Protein AF-A0A518IX97-F1 (afdb_monomer_lite)

Radius of gyration: 16.59 Å; chains: 1; bounding box: 32×21×57 Å

Structure (mmCIF, N/CA/C/O backbone):
data_AF-A0A518IX97-F1
#
_entry.id   AF-A0A518IX97-F1
#
loop_
_atom_site.group_PDB
_atom_site.id
_atom_site.type_symbol
_atom_site.label_atom_id
_atom_site.label_alt_id
_atom_site.label_comp_id
_atom_site.label_asym_id
_atom_site.label_entity_id
_atom_site.label_seq_id
_atom_site.pdbx_PDB_ins_code
_atom_site.Cartn_x
_atom_site.Cartn_y
_atom_site.Cartn_z
_atom_site.occupancy
_atom_site.B_iso_or_equiv
_atom_site.auth_seq_id
_atom_site.auth_comp_id
_atom_site.auth_asym_id
_atom_site.auth_atom_id
_atom_site.pdbx_PDB_model_num
ATOM 1 N N . MET A 1 1 ? 17.784 -5.851 -48.303 1.00 44.59 1 MET A N 1
ATOM 2 C CA . MET A 1 1 ? 17.929 -6.509 -46.991 1.00 44.59 1 MET A CA 1
ATOM 3 C C . MET A 1 1 ? 17.094 -5.687 -46.028 1.00 44.59 1 MET A C 1
ATOM 5 O O . MET A 1 1 ? 17.449 -4.545 -45.783 1.00 44.59 1 MET A O 1
ATOM 9 N N . LEU A 1 2 ? 15.902 -6.173 -45.668 1.00 47.31 2 LEU A N 1
ATOM 10 C CA . LEU A 1 2 ? 15.019 -5.476 -44.732 1.00 47.31 2 LEU A CA 1
ATOM 11 C C . LEU A 1 2 ? 15.582 -5.670 -43.324 1.00 47.31 2 LEU A C 1
ATOM 13 O O . LEU A 1 2 ? 15.395 -6.726 -42.729 1.00 47.31 2 LEU A O 1
ATOM 17 N N . GLU A 1 3 ? 16.278 -4.667 -42.805 1.00 47.69 3 GLU A N 1
ATOM 18 C CA . GLU A 1 3 ? 16.465 -4.540 -41.364 1.00 47.69 3 GLU A CA 1
ATOM 19 C C . GLU A 1 3 ? 15.236 -3.812 -40.827 1.00 47.69 3 GLU A C 1
ATOM 21 O O . GLU A 1 3 ? 15.157 -2.585 -40.838 1.00 47.69 3 GLU A O 1
ATOM 26 N N . VAL A 1 4 ? 14.241 -4.594 -40.407 1.00 54.59 4 VAL A N 1
ATOM 27 C CA . VAL A 1 4 ? 13.215 -4.134 -39.470 1.00 54.59 4 VAL A CA 1
ATOM 28 C C . VAL A 1 4 ? 13.941 -3.754 -38.184 1.00 54.59 4 VAL A C 1
ATOM 30 O O . VAL A 1 4 ? 14.194 -4.584 -37.314 1.00 54.59 4 VAL A O 1
ATOM 33 N N . LYS A 1 5 ? 14.360 -2.489 -38.111 1.00 55.22 5 LYS A N 1
ATOM 34 C CA . LYS A 1 5 ? 14.684 -1.810 -36.863 1.00 55.22 5 LYS A CA 1
ATOM 35 C C . LYS A 1 5 ? 13.382 -1.824 -36.078 1.00 55.22 5 LYS A C 1
ATOM 37 O O . LYS A 1 5 ? 12.512 -1.011 -36.359 1.00 55.22 5 LYS A O 1
ATOM 42 N N . GLY A 1 6 ? 13.212 -2.823 -35.213 1.00 53.66 6 GLY A N 1
ATOM 43 C CA . GLY A 1 6 ? 12.133 -2.808 -34.240 1.00 53.66 6 GLY A CA 1
ATOM 44 C C . GLY A 1 6 ? 12.208 -1.464 -33.540 1.00 53.66 6 GLY A C 1
ATOM 45 O O . GLY A 1 6 ? 13.245 -1.137 -32.955 1.00 53.66 6 GLY A O 1
ATOM 46 N N . ASP A 1 7 ? 11.167 -0.655 -33.710 1.00 55.53 7 ASP A N 1
ATOM 47 C CA . ASP A 1 7 ? 10.969 0.536 -32.905 1.00 55.53 7 ASP A CA 1
ATOM 48 C C . ASP A 1 7 ? 11.187 0.129 -31.441 1.00 55.53 7 ASP A C 1
ATOM 50 O O . ASP A 1 7 ? 10.768 -0.974 -31.064 1.00 55.53 7 ASP A O 1
ATOM 54 N N . PRO A 1 8 ? 11.882 0.929 -30.611 1.00 56.12 8 PRO A N 1
ATOM 55 C CA . PRO A 1 8 ? 11.895 0.651 -29.189 1.00 56.12 8 PRO A CA 1
ATOM 56 C C . PRO A 1 8 ? 10.432 0.675 -28.769 1.00 56.12 8 PRO A C 1
ATOM 58 O O . PRO A 1 8 ? 9.789 1.723 -28.814 1.00 56.12 8 PRO A O 1
ATOM 61 N N . VAL A 1 9 ? 9.887 -0.501 -28.466 1.00 56.19 9 VAL A N 1
ATOM 62 C CA . VAL A 1 9 ? 8.546 -0.627 -27.925 1.00 56.19 9 VAL A CA 1
ATOM 63 C C . VAL A 1 9 ? 8.650 0.026 -26.557 1.00 56.19 9 VAL A C 1
ATOM 65 O O . VAL A 1 9 ? 9.080 -0.582 -25.584 1.00 56.19 9 VAL A O 1
ATOM 68 N N . THR A 1 10 ? 8.387 1.326 -26.498 1.00 54.03 10 THR A N 1
ATOM 69 C CA . THR A 1 10 ? 8.088 2.026 -25.259 1.00 54.03 10 THR A CA 1
ATOM 70 C C . THR A 1 10 ? 6.708 1.538 -24.832 1.00 54.03 10 THR A C 1
ATOM 72 O O . THR A 1 10 ? 5.713 2.238 -24.999 1.00 54.03 10 THR A O 1
ATOM 75 N N . GLU A 1 11 ? 6.640 0.278 -24.395 1.00 55.50 11 GLU A N 1
ATOM 76 C CA . GLU A 1 11 ? 5.547 -0.229 -23.569 1.00 55.50 11 GLU A CA 1
ATOM 77 C C . GLU A 1 11 ? 5.646 0.476 -22.201 1.00 55.50 11 GLU A C 1
ATOM 79 O O . GLU A 1 11 ? 6.728 0.913 -21.802 1.00 55.50 11 GLU A O 1
ATOM 84 N N . PRO A 1 12 ? 4.507 0.752 -21.556 1.00 47.97 12 PRO A N 1
ATOM 85 C CA . PRO A 1 12 ? 4.275 1.994 -20.832 1.00 47.97 12 PRO A CA 1
ATOM 86 C C . PRO A 1 12 ? 5.073 2.052 -19.529 1.00 47.97 12 PRO A C 1
ATOM 88 O O . PRO A 1 12 ? 4.848 1.258 -18.620 1.00 47.97 12 PRO A O 1
ATOM 91 N N . LEU A 1 13 ? 5.936 3.062 -19.412 1.00 50.16 13 LEU A N 1
ATOM 92 C CA . LEU A 1 13 ? 6.667 3.393 -18.181 1.00 50.16 13 LEU A CA 1
ATOM 93 C C . LEU A 1 13 ? 5.727 3.584 -16.968 1.00 50.16 13 LEU A C 1
ATOM 95 O O . LEU A 1 13 ? 6.140 3.360 -15.837 1.00 50.16 13 LEU A O 1
ATOM 99 N N . GLU A 1 14 ? 4.448 3.911 -17.197 1.00 56.66 14 GLU A N 1
ATOM 100 C CA . GLU A 1 14 ? 3.426 4.045 -16.145 1.00 56.66 14 GLU A CA 1
ATOM 101 C C . GLU A 1 14 ? 3.107 2.722 -15.422 1.00 56.66 14 GLU A C 1
ATOM 103 O O . GLU A 1 14 ? 2.704 2.734 -14.259 1.00 56.66 14 GLU A O 1
ATOM 108 N N . ASN A 1 15 ? 3.294 1.564 -16.070 1.00 68.25 15 ASN A N 1
ATOM 109 C CA . ASN A 1 15 ? 2.907 0.282 -15.475 1.00 68.25 15 ASN A CA 1
ATOM 110 C C . ASN A 1 15 ? 3.974 -0.261 -14.507 1.00 68.25 15 ASN A C 1
ATOM 112 O O . ASN A 1 15 ? 3.622 -0.855 -13.492 1.00 68.25 15 ASN A O 1
ATOM 116 N N . GLU A 1 16 ? 5.262 -0.006 -14.765 1.00 80.06 16 GLU A N 1
ATOM 117 C CA . GLU A 1 16 ? 6.351 -0.428 -13.868 1.00 80.06 16 GLU A CA 1
ATOM 118 C C . GLU A 1 16 ? 6.353 0.367 -12.555 1.00 80.06 16 GLU A C 1
ATOM 120 O O . GLU A 1 16 ? 6.520 -0.212 -11.480 1.00 80.06 16 GLU A O 1
ATOM 125 N N . GLU A 1 17 ? 6.119 1.683 -12.617 1.00 84.06 17 GLU A N 1
ATOM 126 C CA . GLU A 1 17 ? 6.031 2.534 -11.423 1.00 84.06 17 GLU A CA 1
ATOM 127 C C . GLU A 1 17 ? 4.827 2.151 -10.554 1.00 84.06 17 GLU A C 1
ATOM 129 O O . GLU A 1 17 ? 4.948 2.032 -9.331 1.00 84.06 17 GLU A O 1
ATOM 134 N N . MET A 1 18 ? 3.680 1.872 -11.180 1.00 86.06 18 MET A N 1
ATOM 135 C CA . MET A 1 18 ? 2.479 1.431 -10.472 1.00 86.06 18 MET A CA 1
ATOM 136 C C . MET A 1 18 ? 2.636 0.022 -9.882 1.00 86.06 18 MET A C 1
ATOM 138 O O . MET A 1 18 ? 2.188 -0.238 -8.765 1.00 86.06 18 MET A O 1
ATOM 142 N N . GLU A 1 19 ? 3.297 -0.904 -10.580 1.00 89.25 19 GLU A N 1
ATOM 143 C CA . GLU A 1 19 ? 3.622 -2.227 -10.033 1.00 89.25 19 GLU A CA 1
ATOM 144 C C . GLU A 1 19 ? 4.609 -2.143 -8.863 1.00 89.25 19 GLU A C 1
ATOM 146 O O . GLU A 1 19 ? 4.422 -2.824 -7.852 1.00 89.25 19 GLU A O 1
ATOM 151 N N . ALA A 1 20 ? 5.626 -1.282 -8.947 1.00 91.44 20 ALA A N 1
ATOM 152 C CA . ALA A 1 20 ? 6.540 -1.026 -7.838 1.00 91.44 20 ALA A CA 1
ATOM 153 C C . ALA A 1 20 ? 5.794 -0.463 -6.618 1.00 91.44 20 ALA A C 1
ATOM 155 O O . ALA A 1 20 ? 6.010 -0.929 -5.497 1.00 91.44 20 ALA A O 1
ATOM 156 N N . LEU A 1 21 ? 4.863 0.468 -6.841 1.00 92.75 21 LEU A N 1
ATOM 157 C CA . LEU A 1 21 ? 4.012 1.032 -5.797 1.00 92.75 21 LEU A CA 1
ATOM 158 C C . LEU A 1 21 ? 3.117 -0.032 -5.148 1.00 92.75 21 LEU A C 1
ATOM 160 O O . LEU A 1 21 ? 3.047 -0.122 -3.922 1.00 92.75 21 LEU A O 1
ATOM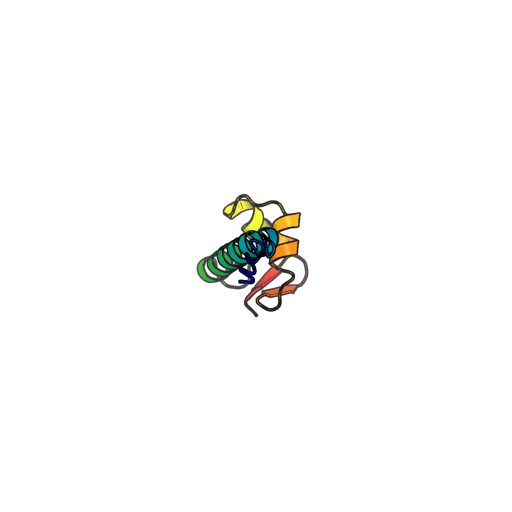 164 N N . ARG A 1 22 ? 2.485 -0.894 -5.953 1.00 93.75 22 ARG A N 1
ATOM 165 C CA . ARG A 1 22 ? 1.701 -2.035 -5.452 1.00 93.75 22 ARG A CA 1
ATOM 166 C C . ARG A 1 22 ? 2.551 -2.966 -4.602 1.00 93.75 22 ARG A C 1
ATOM 168 O O . ARG A 1 22 ? 2.118 -3.334 -3.516 1.00 93.75 22 ARG A O 1
ATOM 175 N N . ASN A 1 23 ? 3.754 -3.315 -5.054 1.00 94.94 23 ASN A N 1
ATOM 176 C CA . ASN A 1 23 ? 4.673 -4.150 -4.280 1.00 94.94 23 ASN A CA 1
ATOM 177 C C . ASN A 1 23 ? 5.040 -3.493 -2.944 1.00 94.94 23 ASN A C 1
ATOM 179 O O . ASN A 1 23 ? 5.023 -4.159 -1.913 1.00 94.94 23 ASN A O 1
ATOM 183 N N . GLN A 1 24 ? 5.314 -2.187 -2.939 1.00 94.94 24 GLN A N 1
ATOM 184 C CA . GLN A 1 24 ? 5.638 -1.443 -1.722 1.00 94.94 24 GLN A CA 1
ATOM 185 C C . GLN A 1 24 ? 4.473 -1.441 -0.720 1.00 94.94 24 GLN A C 1
ATOM 187 O O . GLN A 1 24 ? 4.682 -1.699 0.467 1.00 94.94 24 GLN A O 1
ATOM 192 N N . ILE A 1 25 ? 3.247 -1.193 -1.192 1.00 94.69 25 ILE A N 1
ATOM 193 C CA . ILE A 1 25 ? 2.040 -1.221 -0.356 1.00 94.69 25 ILE A CA 1
ATOM 194 C C . ILE A 1 25 ? 1.770 -2.640 0.147 1.00 94.69 25 ILE A C 1
ATOM 196 O O . ILE A 1 25 ? 1.471 -2.826 1.323 1.00 94.69 25 ILE A O 1
ATOM 200 N N . TRP A 1 26 ? 1.921 -3.653 -0.705 1.00 95.44 26 TRP A N 1
ATOM 201 C CA . TRP A 1 26 ? 1.742 -5.053 -0.326 1.00 95.44 26 TRP A CA 1
ATOM 202 C C . TRP A 1 26 ? 2.703 -5.464 0.795 1.00 95.44 26 TRP A C 1
ATOM 204 O O . TRP A 1 26 ? 2.268 -5.978 1.827 1.00 95.44 26 TRP A O 1
ATOM 214 N N . ASP A 1 27 ? 3.992 -5.153 0.640 1.00 95.44 27 ASP A N 1
ATOM 215 C CA . ASP A 1 27 ? 5.018 -5.404 1.652 1.00 95.44 27 ASP A CA 1
ATOM 216 C C . ASP A 1 27 ? 4.702 -4.693 2.970 1.00 95.44 27 ASP A C 1
ATOM 218 O O . ASP A 1 27 ? 4.877 -5.268 4.048 1.00 95.44 27 ASP A O 1
ATOM 222 N N . PHE A 1 28 ? 4.228 -3.448 2.896 1.00 94.88 28 PHE A N 1
ATOM 223 C CA . PHE A 1 28 ? 3.819 -2.688 4.068 1.00 94.88 28 PHE A CA 1
ATOM 224 C C . PHE A 1 28 ? 2.649 -3.356 4.792 1.00 94.88 28 PHE A C 1
ATOM 226 O O . PHE A 1 28 ? 2.767 -3.646 5.981 1.00 94.88 28 PHE A O 1
ATOM 233 N N . VAL A 1 29 ? 1.554 -3.661 4.089 1.00 94.69 29 VAL A N 1
ATOM 234 C CA . VAL A 1 29 ? 0.360 -4.288 4.682 1.00 94.69 29 VAL A CA 1
ATOM 235 C C . VAL A 1 29 ? 0.712 -5.642 5.301 1.00 94.69 29 VAL A C 1
ATOM 237 O O . VAL A 1 29 ? 0.264 -5.960 6.404 1.00 94.69 29 VAL A O 1
ATOM 240 N N . TYR A 1 30 ? 1.573 -6.421 4.641 1.00 94.19 30 TYR A N 1
ATOM 241 C CA . TYR A 1 30 ? 2.052 -7.699 5.159 1.00 94.19 30 TYR A CA 1
ATOM 242 C C . TYR A 1 30 ? 2.858 -7.539 6.460 1.00 94.19 30 TYR A C 1
ATOM 244 O O . TYR A 1 30 ? 2.662 -8.302 7.406 1.00 94.19 30 TYR A O 1
ATOM 252 N N . ARG A 1 31 ? 3.750 -6.541 6.535 1.00 94.44 31 ARG A N 1
ATOM 253 C CA . ARG A 1 31 ? 4.621 -6.306 7.704 1.00 94.44 31 ARG A CA 1
ATOM 254 C C . ARG A 1 31 ? 3.914 -5.610 8.867 1.00 94.44 31 ARG A C 1
ATOM 256 O O . ARG A 1 31 ? 4.189 -5.951 10.014 1.00 94.44 31 ARG A O 1
ATOM 263 N N . ALA A 1 32 ? 3.039 -4.647 8.587 1.00 91.81 32 ALA A N 1
ATOM 264 C CA . ALA A 1 32 ? 2.295 -3.877 9.588 1.00 91.81 32 ALA A CA 1
ATOM 265 C C . ALA A 1 32 ? 1.124 -4.673 10.198 1.00 91.81 32 ALA A C 1
ATOM 267 O O . ALA A 1 32 ? 0.643 -4.344 11.281 1.00 91.81 32 ALA A O 1
ATOM 268 N N . GLY A 1 33 ? 0.714 -5.757 9.533 1.00 88.75 33 GLY A N 1
ATOM 269 C CA . GLY A 1 33 ? -0.368 -6.642 9.946 1.00 88.75 33 GLY A CA 1
ATOM 270 C C . GLY A 1 33 ? -1.617 -6.404 9.104 1.00 88.75 33 GLY A C 1
ATOM 271 O O . GLY A 1 33 ? -2.172 -5.315 9.094 1.00 88.75 33 GLY A O 1
ATOM 272 N N . ASN A 1 34 ? -2.073 -7.429 8.392 1.00 90.88 34 ASN A N 1
ATOM 273 C CA . ASN A 1 34 ? -3.257 -7.352 7.538 1.00 90.88 34 ASN A CA 1
ATOM 274 C C . ASN A 1 34 ? -4.549 -7.383 8.396 1.00 90.88 34 ASN A C 1
ATOM 276 O O . ASN A 1 34 ? -4.697 -8.338 9.167 1.00 90.88 34 ASN A O 1
ATOM 280 N N . PRO A 1 35 ? -5.499 -6.429 8.279 1.00 93.50 35 PRO A N 1
ATOM 281 C CA . PRO A 1 35 ? -5.558 -5.304 7.337 1.00 93.50 35 PRO A CA 1
ATOM 282 C C . PRO A 1 35 ? -5.029 -3.967 7.890 1.00 93.50 35 PRO A C 1
ATOM 284 O O . PRO A 1 35 ? -4.944 -3.768 9.101 1.00 93.50 35 PRO A O 1
ATOM 287 N N . GLN A 1 36 ? -4.727 -3.029 6.987 1.00 95.81 36 GLN A N 1
ATOM 288 C CA . GLN A 1 36 ? -4.233 -1.678 7.291 1.00 95.81 36 GLN A CA 1
ATOM 289 C C . GLN A 1 36 ? -5.159 -0.590 6.750 1.00 95.81 36 GLN A C 1
ATOM 291 O O . GLN A 1 36 ? -5.947 -0.840 5.848 1.00 95.81 36 GLN A O 1
ATOM 296 N N . THR A 1 37 ? -5.061 0.634 7.274 1.00 95.62 37 THR A N 1
ATOM 297 C CA . THR A 1 37 ? -5.848 1.764 6.748 1.00 95.62 37 THR A CA 1
ATOM 298 C C . THR A 1 37 ? -5.096 2.52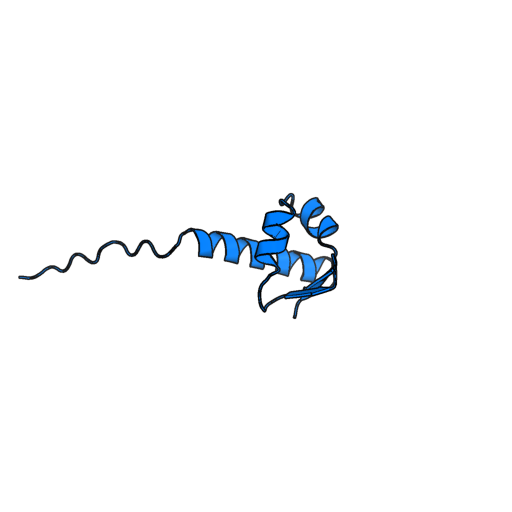0 5.653 1.00 95.62 37 THR A C 1
ATOM 300 O O . THR A 1 37 ? -3.868 2.589 5.690 1.00 95.62 37 THR A O 1
ATOM 303 N N . ILE A 1 38 ? -5.819 3.136 4.712 1.00 93.88 38 ILE A N 1
ATOM 304 C CA . ILE A 1 38 ? -5.238 4.009 3.678 1.00 93.88 38 ILE A CA 1
ATOM 305 C C . ILE A 1 38 ? -4.411 5.120 4.326 1.00 93.88 38 ILE A C 1
ATOM 307 O O . ILE A 1 38 ? -3.288 5.349 3.895 1.00 93.88 38 ILE A O 1
ATOM 311 N N . ASN A 1 39 ? -4.902 5.735 5.408 1.00 95.06 39 ASN A N 1
ATOM 312 C CA . ASN A 1 39 ? -4.153 6.761 6.138 1.00 95.06 39 ASN A CA 1
ATOM 313 C C . ASN A 1 39 ? -2.819 6.232 6.680 1.00 95.06 39 ASN A C 1
ATOM 315 O O . ASN A 1 39 ? -1.806 6.899 6.525 1.00 95.06 39 ASN A O 1
ATOM 319 N N . SER A 1 40 ? -2.788 5.023 7.253 1.00 94.75 40 SER A N 1
ATOM 320 C CA . SER A 1 40 ? -1.533 4.411 7.716 1.00 94.75 40 SER A CA 1
ATOM 321 C C . SER A 1 40 ? -0.548 4.194 6.567 1.00 94.75 40 SER A C 1
ATOM 323 O O . SER A 1 40 ? 0.630 4.490 6.708 1.00 94.75 40 SER A O 1
ATOM 325 N N . ILE A 1 41 ? -1.033 3.729 5.411 1.00 94.75 41 ILE A N 1
ATOM 326 C CA . ILE A 1 41 ? -0.206 3.522 4.214 1.00 94.75 41 ILE A CA 1
ATOM 327 C C 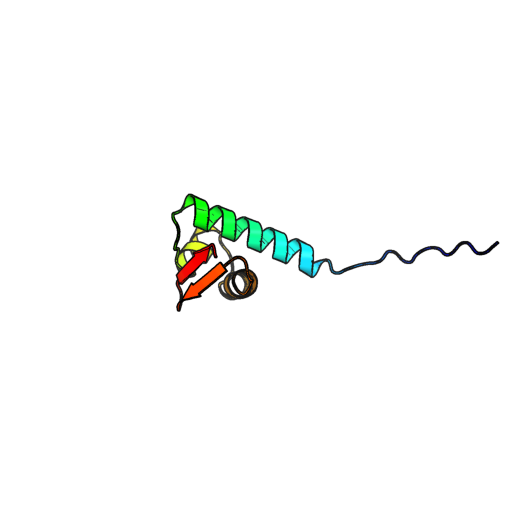. ILE A 1 41 ? 0.335 4.864 3.694 1.00 94.75 41 ILE A C 1
ATOM 329 O O . ILE A 1 41 ? 1.521 4.972 3.394 1.00 94.75 41 ILE A O 1
ATOM 333 N N . VAL A 1 42 ? -0.518 5.886 3.603 1.00 95.19 42 VAL A N 1
ATOM 334 C CA . VAL A 1 42 ? -0.170 7.255 3.188 1.00 95.19 42 VAL A CA 1
ATOM 335 C C . VAL A 1 42 ? 0.887 7.854 4.113 1.00 95.19 42 VAL A C 1
ATOM 337 O O . VAL A 1 42 ? 1.911 8.342 3.633 1.00 95.19 42 VAL A O 1
ATOM 340 N N . ASP A 1 43 ? 0.667 7.771 5.424 1.00 95.56 43 ASP A N 1
ATOM 341 C CA . ASP A 1 43 ? 1.546 8.356 6.432 1.00 95.56 43 ASP A CA 1
ATOM 342 C C . ASP A 1 43 ? 2.900 7.640 6.481 1.00 95.56 43 ASP A C 1
ATOM 344 O O . ASP A 1 43 ? 3.934 8.309 6.445 1.00 95.56 43 ASP A O 1
ATOM 348 N N . ASP A 1 44 ? 2.923 6.304 6.497 1.00 94.88 44 ASP A N 1
ATOM 349 C CA . ASP A 1 44 ? 4.162 5.530 6.655 1.00 94.88 44 ASP A CA 1
ATOM 350 C C . ASP A 1 44 ? 4.981 5.427 5.362 1.00 94.88 44 ASP A C 1
ATOM 352 O O . ASP A 1 44 ? 6.213 5.400 5.409 1.00 94.88 44 ASP A O 1
ATOM 356 N N . LEU A 1 45 ? 4.326 5.375 4.197 1.00 93.12 45 LEU A N 1
ATOM 357 C CA . LEU A 1 45 ? 5.013 5.325 2.902 1.00 93.12 45 LEU A CA 1
ATOM 358 C C . LEU A 1 45 ? 5.227 6.713 2.285 1.00 93.12 45 LEU A C 1
ATOM 360 O O . LEU A 1 45 ? 5.873 6.812 1.242 1.00 93.12 45 LEU A O 1
ATOM 364 N N . HIS A 1 46 ? 4.720 7.773 2.927 1.00 93.50 46 HIS A N 1
ATOM 365 C CA . HIS A 1 46 ? 4.755 9.156 2.436 1.00 93.50 46 HIS A CA 1
ATOM 366 C C . HIS A 1 46 ? 4.207 9.285 1.006 1.00 93.50 46 HIS A C 1
ATOM 368 O O . HIS A 1 46 ? 4.768 9.982 0.157 1.00 93.50 46 HIS A O 1
ATOM 374 N N . LEU A 1 47 ? 3.111 8.578 0.741 1.00 92.19 47 LEU A N 1
ATOM 375 C CA . LEU A 1 47 ? 2.443 8.544 -0.556 1.00 92.19 47 LEU A CA 1
ATOM 376 C C . LEU A 1 47 ? 1.274 9.522 -0.588 1.00 92.19 47 LEU A C 1
ATOM 378 O O . LEU A 1 47 ? 0.784 9.960 0.447 1.00 92.19 47 LEU A O 1
ATOM 382 N N . SER A 1 48 ? 0.798 9.852 -1.786 1.00 92.94 48 SER A N 1
ATOM 383 C CA . SER A 1 48 ? -0.483 10.544 -1.901 1.00 92.94 48 SER A CA 1
ATOM 384 C C . SER A 1 48 ? -1.634 9.554 -1.727 1.00 92.94 48 SER A C 1
ATOM 3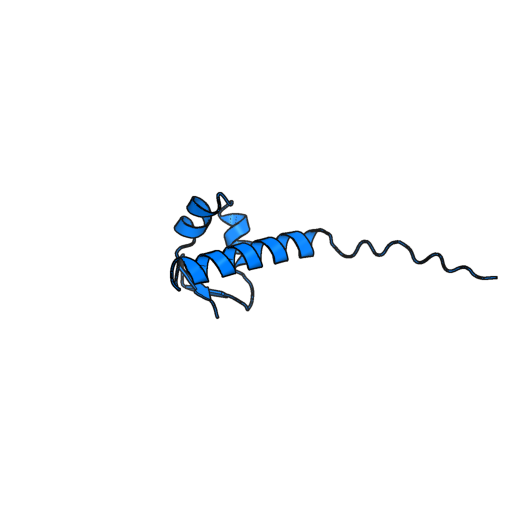86 O O . SER A 1 48 ? -1.533 8.393 -2.132 1.00 92.94 48 SER A O 1
ATOM 388 N N . ASP A 1 49 ? -2.732 10.024 -1.143 1.00 93.31 49 ASP A N 1
ATOM 389 C CA . ASP A 1 49 ? -3.949 9.229 -0.993 1.00 93.31 49 ASP A CA 1
ATOM 390 C C . ASP A 1 49 ? -4.470 8.718 -2.353 1.00 93.31 49 ASP A C 1
ATOM 392 O O . ASP A 1 49 ? -4.781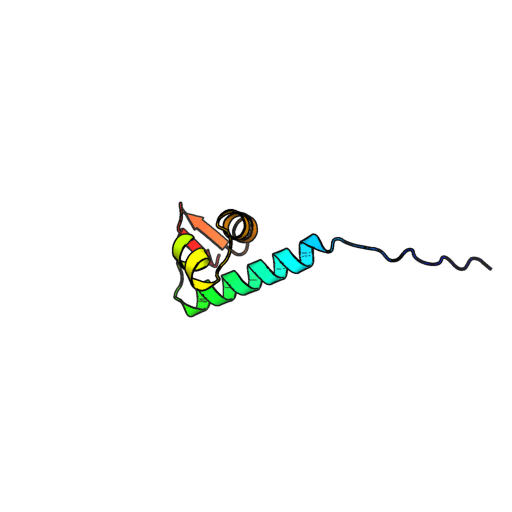 7.532 -2.476 1.00 93.31 49 ASP A O 1
ATOM 396 N N . ASP A 1 50 ? -4.436 9.559 -3.395 1.00 92.12 50 ASP A N 1
ATOM 397 C CA . ASP A 1 50 ? -4.826 9.180 -4.758 1.00 92.12 50 ASP A CA 1
ATOM 398 C C . ASP A 1 50 ? -3.955 8.036 -5.305 1.00 92.12 50 ASP A C 1
ATOM 400 O O . ASP A 1 50 ? -4.479 7.051 -5.824 1.00 92.12 50 ASP A O 1
ATOM 404 N N . SER A 1 51 ? -2.630 8.114 -5.128 1.00 91.62 51 SER A N 1
ATOM 405 C CA . SER A 1 51 ? -1.699 7.066 -5.574 1.00 91.62 51 SER A CA 1
ATOM 406 C C . SER A 1 51 ? -1.918 5.748 -4.834 1.00 91.62 51 SER A C 1
ATOM 408 O O . SER A 1 51 ? -1.866 4.681 -5.443 1.00 91.62 51 SER A O 1
ATOM 410 N N . VAL A 1 52 ? -2.178 5.802 -3.523 1.00 93.06 52 VAL A N 1
ATOM 411 C CA . VAL A 1 52 ? -2.497 4.600 -2.741 1.00 93.06 52 VAL A CA 1
ATOM 412 C C . VAL A 1 52 ? -3.797 3.992 -3.245 1.00 93.06 52 VAL A C 1
ATOM 414 O O . VAL A 1 52 ? -3.822 2.795 -3.516 1.00 93.06 52 VAL A O 1
ATOM 417 N N . ARG A 1 53 ? -4.849 4.799 -3.432 1.00 92.81 53 ARG A N 1
ATOM 418 C CA . ARG A 1 53 ? -6.152 4.344 -3.943 1.00 92.81 53 ARG A CA 1
ATOM 419 C C . ARG A 1 53 ? -6.047 3.712 -5.324 1.00 92.81 53 ARG A C 1
ATOM 421 O O . ARG A 1 53 ? -6.635 2.657 -5.550 1.00 92.81 53 ARG A O 1
ATOM 428 N N . GLU A 1 54 ? -5.273 4.305 -6.222 1.00 92.38 54 GLU A N 1
ATOM 429 C CA . GLU A 1 54 ? -5.031 3.751 -7.553 1.00 92.38 54 GLU A CA 1
ATOM 430 C C . GLU A 1 54 ? -4.267 2.420 -7.493 1.00 92.38 54 GLU A C 1
ATOM 432 O O . GLU A 1 54 ? -4.643 1.448 -8.152 1.00 92.38 54 GLU A O 1
ATOM 437 N N . ALA A 1 55 ? -3.237 2.333 -6.649 1.00 91.88 55 ALA A N 1
ATOM 438 C CA . ALA A 1 55 ? -2.446 1.119 -6.499 1.00 91.88 55 ALA A CA 1
ATOM 439 C C . ALA A 1 55 ? -3.248 -0.035 -5.875 1.00 91.88 55 ALA A C 1
ATOM 441 O O . ALA A 1 55 ? -3.164 -1.168 -6.357 1.00 91.88 55 ALA A O 1
ATOM 442 N N . VAL A 1 56 ? -4.046 0.238 -4.836 1.00 92.12 56 VAL A N 1
ATOM 443 C CA . VAL A 1 56 ? -4.860 -0.781 -4.146 1.00 92.12 56 VAL A CA 1
ATOM 444 C C . VAL A 1 56 ? -6.125 -1.156 -4.914 1.00 92.12 56 VAL A C 1
ATOM 446 O O . VAL A 1 56 ? -6.729 -2.187 -4.625 1.00 92.12 56 VAL A O 1
ATOM 449 N N . HIS A 1 57 ? -6.501 -0.390 -5.943 1.00 91.12 57 HIS A N 1
ATOM 450 C CA . HIS A 1 57 ? -7.524 -0.772 -6.917 1.00 91.12 57 HIS A CA 1
ATOM 451 C C . HIS A 1 57 ? -6.984 -1.843 -7.892 1.00 91.12 57 HIS A C 1
ATOM 453 O O . HIS A 1 57 ? -6.952 -1.686 -9.114 1.00 91.12 57 HIS A O 1
ATOM 459 N N . HIS A 1 58 ? -6.523 -2.957 -7.324 1.00 90.19 58 HIS A N 1
ATOM 460 C CA . HIS A 1 58 ? -5.918 -4.086 -8.013 1.00 90.19 58 HIS A CA 1
ATOM 461 C C . HIS A 1 58 ? -6.323 -5.397 -7.335 1.00 90.19 58 HIS A C 1
ATOM 463 O O . HIS A 1 58 ? -6.537 -5.441 -6.128 1.00 90.19 58 HIS A O 1
ATOM 469 N N . ALA A 1 59 ? -6.349 -6.498 -8.091 1.00 90.56 59 ALA A N 1
ATOM 470 C CA . ALA A 1 59 ? -6.790 -7.812 -7.608 1.00 90.56 59 ALA A CA 1
ATOM 471 C C . ALA A 1 59 ? -5.950 -8.404 -6.456 1.00 90.56 59 ALA A C 1
ATOM 473 O O . ALA A 1 59 ? -6.305 -9.444 -5.914 1.00 90.56 59 ALA A O 1
ATOM 474 N N . TRP A 1 60 ? -4.826 -7.777 -6.104 1.00 90.94 60 TRP A N 1
ATOM 475 C CA . TRP A 1 60 ? -3.976 -8.188 -4.981 1.00 90.94 60 TRP A CA 1
ATOM 476 C C . TRP A 1 60 ? -4.492 -7.692 -3.632 1.00 90.94 60 TRP A C 1
ATOM 478 O O . TRP A 1 60 ? -4.013 -8.147 -2.593 1.00 90.94 60 TRP A O 1
ATOM 488 N N . PHE A 1 61 ? -5.442 -6.759 -3.648 1.00 94.56 61 PHE A N 1
ATOM 489 C CA . PHE A 1 61 ? -5.958 -6.115 -2.457 1.00 94.56 61 PHE A CA 1
ATOM 490 C C . PHE A 1 61 ? -7.476 -6.250 -2.372 1.00 94.56 61 PHE A C 1
ATOM 492 O O . PHE A 1 61 ? -8.188 -6.255 -3.376 1.00 94.56 61 PHE A O 1
ATOM 499 N N . VAL A 1 62 ? -7.973 -6.316 -1.144 1.00 94.62 62 VAL A N 1
ATOM 500 C CA . VAL A 1 62 ? -9.389 -6.187 -0.812 1.00 94.62 62 VAL A CA 1
ATOM 501 C C . VAL A 1 62 ? -9.555 -4.871 -0.072 1.00 94.62 62 VAL A C 1
ATOM 503 O O . VAL A 1 62 ? -8.924 -4.658 0.961 1.00 94.62 62 VAL A O 1
ATOM 506 N N . CYS A 1 63 ? -10.394 -3.987 -0.605 1.00 92.44 63 CYS A N 1
ATOM 507 C CA . CYS A 1 63 ? -10.667 -2.688 -0.001 1.00 92.44 63 CYS A CA 1
ATOM 508 C C . CYS A 1 63 ? -12.084 -2.667 0.582 1.00 92.44 63 CYS A C 1
ATOM 510 O O . CYS A 1 63 ? -13.056 -2.896 -0.141 1.00 92.44 63 CYS A O 1
ATOM 512 N N . GLU A 1 64 ? -12.207 -2.361 1.873 1.00 91.88 64 GLU A N 1
ATOM 513 C CA . GLU A 1 64 ? -13.480 -2.121 2.558 1.00 91.88 64 GLU A CA 1
ATOM 514 C C . GLU A 1 64 ? -13.436 -0.740 3.228 1.00 91.88 64 GLU A C 1
ATOM 516 O O . GLU A 1 64 ? -12.786 -0.537 4.254 1.00 91.88 64 GLU A O 1
ATOM 521 N N . GLY A 1 65 ? -14.097 0.246 2.611 1.00 89.88 65 GLY A N 1
ATOM 522 C CA . GLY A 1 65 ? -13.974 1.647 3.024 1.00 89.88 65 GLY A CA 1
ATOM 523 C C . GLY A 1 65 ? -12.529 2.139 2.893 1.00 89.88 65 GLY A C 1
ATOM 524 O O . GLY A 1 65 ? -11.930 2.013 1.829 1.00 89.88 65 GLY A O 1
ATOM 525 N N . ASP A 1 66 ? -11.969 2.663 3.986 1.00 92.44 66 ASP A N 1
ATOM 526 C CA . ASP A 1 66 ? -10.569 3.112 4.060 1.00 92.44 66 ASP A CA 1
ATOM 527 C C . ASP A 1 66 ? -9.609 2.013 4.546 1.00 92.44 66 ASP A C 1
ATOM 529 O O . ASP A 1 66 ? -8.476 2.300 4.926 1.00 92.44 66 ASP A O 1
ATOM 533 N N . THR A 1 67 ? -10.054 0.757 4.589 1.00 94.31 67 THR A N 1
ATOM 534 C CA . THR A 1 67 ? -9.235 -0.383 5.013 1.00 94.31 67 THR A CA 1
ATOM 535 C C . THR A 1 67 ? -8.811 -1.206 3.801 1.00 94.31 67 THR A C 1
ATOM 537 O O . THR A 1 67 ? -9.640 -1.579 2.974 1.00 94.31 67 THR A O 1
ATOM 540 N N . VAL A 1 68 ? -7.518 -1.499 3.714 1.00 94.88 68 VAL A N 1
ATOM 541 C CA . VAL A 1 68 ? -6.858 -2.274 2.666 1.00 94.88 68 VAL A CA 1
ATOM 542 C C . VAL A 1 68 ? -6.308 -3.554 3.282 1.00 94.88 68 VAL A C 1
ATOM 544 O O . VAL A 1 68 ? -5.506 -3.532 4.220 1.00 94.88 68 VAL A O 1
ATOM 547 N N . ALA A 1 69 ? -6.728 -4.676 2.719 1.00 94.50 69 ALA A N 1
ATOM 548 C CA . ALA 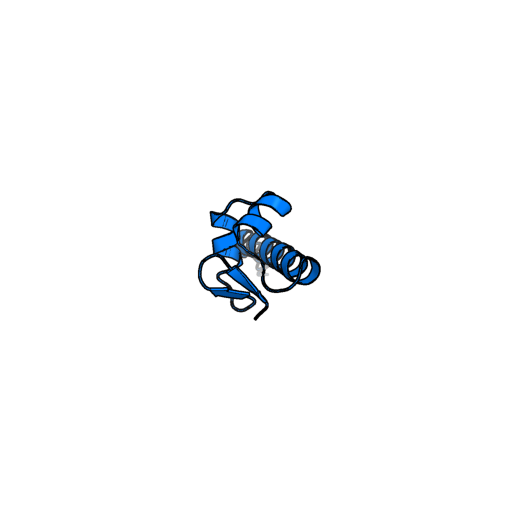A 1 69 ? -6.242 -6.001 3.040 1.00 94.50 69 ALA A CA 1
ATOM 549 C C . ALA A 1 69 ? -5.545 -6.626 1.832 1.00 94.50 69 ALA A C 1
ATOM 551 O O . ALA A 1 69 ? -5.828 -6.264 0.693 1.00 94.50 69 ALA A O 1
ATOM 552 N N . ILE A 1 70 ? -4.667 -7.597 2.068 1.00 93.19 70 ILE A N 1
ATOM 553 C CA . ILE A 1 70 ? -4.168 -8.473 0.999 1.00 93.19 70 ILE A CA 1
ATOM 554 C C . ILE A 1 70 ? -5.258 -9.509 0.678 1.00 93.19 70 ILE A C 1
ATOM 556 O O . ILE A 1 70 ? -5.818 -10.086 1.615 1.00 93.19 70 ILE A O 1
ATOM 560 N N . ALA A 1 71 ? -5.560 -9.688 -0.615 1.00 87.81 71 ALA A N 1
ATOM 561 C CA . ALA A 1 71 ? -6.576 -10.612 -1.136 1.00 87.81 71 ALA A CA 1
ATOM 562 C C . ALA A 1 71 ? -6.208 -12.097 -0.989 1.00 87.81 71 ALA A C 1
ATOM 564 O O . ALA A 1 71 ? -4.998 -12.423 -1.017 1.00 87.81 71 ALA A O 1
#

pLDDT: mean 84.36, std 16.34, range [44.59, 95.81]

Sequence (71 aa):
MLEVKGDPVTEPLENEEMEALRNQIWDFVYRAGNPQTINSIVDDLHLSDDSVREAVHHAWFVCEGDTVAIA

Organism: NCBI:txid2527990

Foldseek 3Di:
DDPPPPDPPPPDPVVVVLVVVLVLLLVVCVVVDPKDFLVVSCVVVVDDSVSSVVSLPDPQWDDDPRIIGGD

Secondary structure (DSSP, 8-state):
------------HHHHHHHHHHHHHHHHHHHH-SSEEHHHHHHHHT--HHHHHHHHSSTTEEEETTEEEE-